Protein AF-A0A5C2HNG2-F1 (afdb_monomer)

Foldseek 3Di:
DDDDDDDDDPVVVVVVVVVVVVDDPVVDDDCPDLVVDDPVRNVVVVVVVVCVVVVNPVVDDDPVVVVVVD

Sequence (70 aa):
MKTLSVELNDQAYQQVIHFLQTLPKQDYHLLDDFDQLSTEEKQQLAAIEHQLAQNDSSDFESWDSVKQQL

Solvent-accessible surface area (backbone atoms only — not comparable to full-atom values): 4706 Å² total; per-residue (Å²): 139,89,88,88,87,82,91,64,57,74,72,57,41,55,52,50,53,55,53,56,70,71,47,65,74,90,81,57,83,85,81,89,46,80,84,78,45,51,75,66,54,47,52,51,51,54,50,52,53,53,34,49,75,68,72,47,59,82,93,51,83,53,69,80,64,54,63,77,78,111

Secondary structure (DSSP, 8-state):
---------HHHHHHHHHHHTTS-TTS------GGGS-HHHHHHHHHHHHHHHTT--TTS--HHHHGGG-

Structure (mmCIF, N/CA/C/O backbone):
data_AF-A0A5C2HNG2-F1
#
_entry.id   AF-A0A5C2HNG2-F1
#
loop_
_atom_site.group_PDB
_atom_site.id
_atom_site.type_symbol
_atom_site.label_atom_id
_atom_site.label_alt_id
_atom_site.label_comp_id
_atom_site.label_asym_id
_atom_site.label_entity_id
_atom_site.label_seq_id
_atom_site.pdbx_PDB_ins_code
_atom_site.Cartn_x
_atom_site.Cartn_y
_atom_site.Cartn_z
_atom_site.occupancy
_atom_site.B_iso_or_equiv
_atom_site.auth_seq_id
_atom_site.auth_comp_id
_atom_site.auth_asym_id
_atom_site.auth_atom_id
_atom_site.pdbx_PDB_model_num
ATOM 1 N N . MET A 1 1 ? 2.313 -2.488 14.209 1.00 62.25 1 MET A N 1
ATOM 2 C CA . MET A 1 1 ? 1.692 -2.691 12.882 1.00 62.25 1 MET A CA 1
ATOM 3 C C . MET A 1 1 ? 2.811 -2.718 11.854 1.00 62.25 1 MET A C 1
ATOM 5 O O . MET A 1 1 ? 3.798 -2.031 12.082 1.00 62.25 1 MET A O 1
ATOM 9 N N . LYS A 1 2 ? 2.723 -3.554 10.815 1.00 65.31 2 LYS A N 1
ATOM 10 C CA . LYS A 1 2 ? 3.697 -3.567 9.711 1.00 65.31 2 LYS A CA 1
ATOM 11 C C . LYS A 1 2 ? 3.037 -2.908 8.498 1.00 65.31 2 LYS A C 1
ATOM 13 O O . LYS A 1 2 ? 1.902 -3.264 8.192 1.00 65.31 2 LYS A O 1
ATOM 18 N N . THR A 1 3 ? 3.730 -1.977 7.851 1.00 72.00 3 THR A N 1
ATOM 19 C CA . THR A 1 3 ? 3.238 -1.247 6.673 1.00 72.00 3 THR A CA 1
ATOM 20 C C . THR A 1 3 ? 3.993 -1.729 5.442 1.00 72.00 3 THR A C 1
ATOM 22 O O . THR A 1 3 ? 5.208 -1.904 5.498 1.00 72.00 3 THR A O 1
ATOM 25 N N . LEU A 1 4 ? 3.272 -1.974 4.349 1.00 75.88 4 LEU A N 1
ATOM 26 C CA . LEU A 1 4 ? 3.832 -2.391 3.068 1.00 75.88 4 LEU A CA 1
ATOM 27 C C . LEU A 1 4 ? 3.493 -1.327 2.019 1.00 75.88 4 LEU A C 1
ATOM 29 O O . LEU A 1 4 ? 2.315 -1.068 1.786 1.00 75.88 4 LEU A O 1
ATOM 33 N N . SER A 1 5 ? 4.515 -0.767 1.373 1.00 80.25 5 SER A N 1
ATOM 34 C CA . SER A 1 5 ? 4.371 0.132 0.222 1.00 80.25 5 SER A CA 1
ATOM 35 C C . SER A 1 5 ? 4.879 -0.577 -1.027 1.00 80.25 5 SER A C 1
ATOM 37 O O . SER A 1 5 ? 5.975 -1.138 -1.011 1.00 80.25 5 SER A O 1
ATOM 39 N N . VAL A 1 6 ? 4.082 -0.588 -2.098 1.00 77.94 6 VAL A N 1
ATOM 40 C CA . VAL A 1 6 ? 4.426 -1.280 -3.348 1.00 77.94 6 VAL A CA 1
ATOM 41 C C . VAL A 1 6 ? 4.109 -0.379 -4.534 1.00 77.94 6 VAL A C 1
ATOM 43 O O . VAL A 1 6 ? 2.969 0.044 -4.699 1.00 77.94 6 VAL A O 1
ATOM 46 N N . GLU A 1 7 ? 5.104 -0.133 -5.383 1.00 82.81 7 GLU A N 1
ATOM 47 C CA . GLU A 1 7 ? 4.904 0.493 -6.690 1.00 82.81 7 GLU A CA 1
ATOM 48 C C . GLU A 1 7 ? 4.634 -0.579 -7.743 1.00 82.81 7 GLU A C 1
ATOM 50 O O . GLU A 1 7 ? 5.381 -1.551 -7.883 1.00 82.81 7 GLU A O 1
ATOM 55 N N . LEU A 1 8 ? 3.543 -0.414 -8.486 1.00 84.31 8 LEU A N 1
ATOM 56 C CA . LEU A 1 8 ? 3.066 -1.382 -9.464 1.00 84.31 8 LEU A CA 1
ATOM 57 C C . LEU A 1 8 ? 2.699 -0.662 -10.757 1.00 84.31 8 LEU A C 1
ATOM 59 O O . LEU A 1 8 ? 2.240 0.475 -10.740 1.00 84.31 8 LEU A O 1
ATOM 63 N N . ASN A 1 9 ? 2.849 -1.353 -11.887 1.00 89.69 9 ASN A N 1
ATOM 64 C CA . ASN A 1 9 ? 2.207 -0.904 -13.120 1.00 89.69 9 ASN A CA 1
ATOM 65 C C . ASN A 1 9 ? 0.681 -1.081 -13.024 1.00 89.69 9 ASN A C 1
ATOM 67 O O . ASN A 1 9 ? 0.203 -1.908 -12.245 1.00 89.69 9 ASN A O 1
ATOM 71 N N . ASP A 1 10 ? -0.074 -0.361 -13.855 1.00 82.62 10 ASP A N 1
ATOM 72 C CA . ASP A 1 10 ? -1.544 -0.334 -13.807 1.00 82.62 10 ASP A CA 1
ATOM 73 C C . ASP A 1 10 ? -2.183 -1.731 -13.817 1.00 82.62 10 ASP A C 1
ATOM 75 O O . ASP A 1 10 ? -3.120 -2.008 -13.067 1.00 82.62 10 ASP A O 1
ATOM 79 N N . GLN A 1 11 ? -1.660 -2.644 -14.641 1.00 87.44 11 GLN A N 1
ATOM 80 C CA . GLN A 1 11 ? -2.190 -4.002 -14.748 1.00 87.44 11 GLN A CA 1
ATOM 81 C C . GLN A 1 11 ? -1.969 -4.801 -13.455 1.00 87.44 11 GLN A C 1
ATOM 83 O O . GLN A 1 11 ? -2.880 -5.490 -12.993 1.00 87.44 11 GLN A O 1
ATOM 88 N N . ALA A 1 12 ? -0.776 -4.716 -12.867 1.00 87.50 12 ALA A N 1
ATOM 89 C CA . ALA A 1 12 ? -0.448 -5.386 -11.614 1.00 87.50 12 ALA A CA 1
ATOM 90 C C . ALA A 1 12 ? -1.179 -4.749 -10.421 1.00 87.50 12 ALA A C 1
ATOM 92 O O . ALA A 1 12 ? -1.667 -5.472 -9.554 1.00 87.50 12 ALA A O 1
ATOM 93 N N . TYR A 1 13 ? -1.333 -3.422 -10.411 1.00 87.06 13 TYR A N 1
ATOM 94 C CA . TYR A 1 13 ? -2.095 -2.697 -9.394 1.00 87.06 13 TYR A CA 1
ATOM 95 C C . TYR A 1 13 ? -3.539 -3.207 -9.320 1.00 87.06 13 TYR A C 1
ATOM 97 O O . TYR A 1 13 ? -4.000 -3.604 -8.251 1.00 87.06 13 TYR A O 1
ATOM 105 N N . GLN A 1 14 ? -4.221 -3.327 -10.465 1.00 85.31 14 GLN A N 1
ATOM 106 C CA . GLN A 1 14 ? -5.594 -3.848 -10.512 1.00 85.31 14 GLN A CA 1
ATOM 107 C C . GLN A 1 14 ? -5.711 -5.278 -9.965 1.00 85.31 14 GLN A C 1
ATOM 109 O O . GLN A 1 14 ? -6.703 -5.614 -9.315 1.00 85.31 14 GLN A O 1
ATOM 114 N N . GLN A 1 15 ? -4.704 -6.123 -10.198 1.00 92.12 15 GLN A N 1
ATOM 115 C CA . GLN A 1 15 ? -4.678 -7.491 -9.670 1.00 92.12 15 GLN A CA 1
ATOM 116 C C . GLN A 1 15 ? -4.479 -7.515 -8.151 1.00 92.12 15 GLN A C 1
ATOM 118 O O . GLN A 1 15 ? -5.158 -8.276 -7.459 1.00 92.12 15 GLN A O 1
ATOM 123 N N . VAL A 1 16 ? -3.594 -6.667 -7.624 1.00 89.88 16 VAL A N 1
ATOM 124 C CA . VAL A 1 16 ? -3.343 -6.558 -6.180 1.00 89.88 16 VAL A CA 1
ATOM 125 C C . VAL A 1 16 ? -4.556 -5.989 -5.451 1.00 89.88 16 VAL A C 1
ATOM 127 O O . VAL A 1 16 ? -4.958 -6.552 -4.436 1.00 89.88 16 VAL A O 1
ATOM 130 N N . ILE A 1 17 ? -5.201 -4.951 -5.993 1.00 86.88 17 ILE A N 1
ATOM 131 C CA . ILE A 1 17 ? -6.454 -4.424 -5.439 1.00 86.88 17 ILE A CA 1
ATOM 132 C C . ILE A 1 17 ? -7.533 -5.508 -5.400 1.00 86.88 17 ILE A C 1
ATOM 134 O O . ILE A 1 17 ? -8.161 -5.704 -4.358 1.00 86.88 17 ILE A O 1
ATOM 138 N N . HIS A 1 18 ? -7.712 -6.261 -6.490 1.00 89.25 18 HIS A N 1
ATOM 139 C CA . HIS A 1 18 ? -8.669 -7.369 -6.516 1.00 89.25 18 HIS A CA 1
ATOM 140 C C . HIS A 1 18 ? -8.372 -8.409 -5.439 1.00 89.25 18 HIS A C 1
ATOM 142 O O . HIS A 1 18 ? -9.289 -8.868 -4.765 1.00 89.25 18 HIS A O 1
ATOM 148 N N . PHE A 1 19 ? -7.099 -8.771 -5.265 1.00 89.44 19 PHE A N 1
ATOM 149 C CA . PHE A 1 19 ? -6.687 -9.703 -4.224 1.00 89.44 19 PHE A CA 1
ATOM 150 C C . PHE A 1 19 ? -6.998 -9.160 -2.825 1.00 89.44 19 PHE A C 1
ATOM 152 O O . PHE A 1 19 ? -7.635 -9.857 -2.036 1.00 89.44 19 PHE A O 1
ATOM 159 N N . LEU A 1 20 ? -6.620 -7.914 -2.524 1.00 87.81 20 LEU A N 1
ATOM 160 C CA . LEU A 1 20 ? -6.874 -7.294 -1.220 1.00 87.81 20 LEU A CA 1
ATOM 161 C C . LEU A 1 20 ? -8.369 -7.263 -0.888 1.00 87.81 20 LEU A C 1
ATOM 163 O O . LEU A 1 20 ? -8.750 -7.574 0.234 1.00 87.81 20 LEU A O 1
ATOM 167 N N . GLN A 1 21 ? -9.228 -6.995 -1.874 1.00 85.12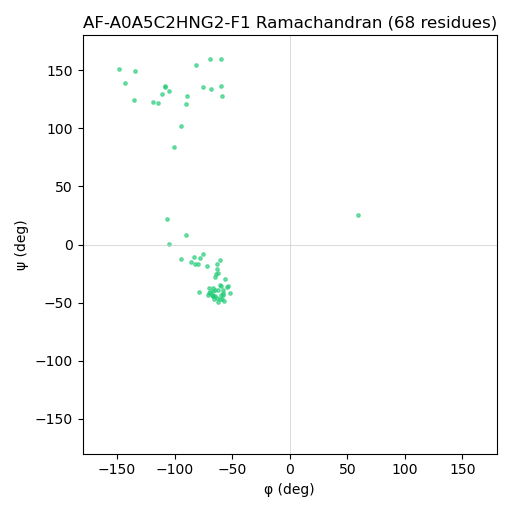 21 GLN A N 1
ATOM 168 C CA . GLN A 1 21 ? -10.685 -7.021 -1.707 1.00 85.12 21 GLN A CA 1
ATOM 169 C C . GLN A 1 21 ? -11.252 -8.405 -1.338 1.00 85.12 21 GLN A C 1
ATOM 171 O O . GLN A 1 21 ? -12.386 -8.480 -0.861 1.00 85.12 21 GLN A O 1
ATOM 176 N N . THR A 1 22 ? -10.495 -9.493 -1.535 1.00 90.00 22 THR A N 1
ATOM 177 C CA . THR A 1 22 ? -10.888 -10.842 -1.084 1.00 90.00 22 THR A CA 1
ATOM 178 C C . THR A 1 22 ? -10.572 -11.111 0.387 1.00 90.00 22 THR A C 1
ATOM 180 O O . THR A 1 22 ? -11.116 -12.056 0.961 1.00 90.00 22 THR A O 1
ATOM 183 N N . LEU A 1 23 ? -9.712 -10.300 1.009 1.00 87.44 23 LEU A N 1
ATOM 184 C CA . LEU A 1 23 ? -9.325 -10.462 2.405 1.00 87.44 23 LEU A CA 1
ATOM 185 C C . LEU A 1 23 ? -10.388 -9.865 3.345 1.00 87.44 23 LEU A C 1
ATOM 187 O O . LEU A 1 23 ? -11.120 -8.944 2.967 1.00 87.44 23 LEU A O 1
ATOM 191 N N . PRO A 1 24 ? -10.491 -10.347 4.595 1.00 88.06 24 PRO A N 1
ATOM 192 C CA . PRO A 1 24 ? -11.338 -9.710 5.592 1.00 88.06 24 PRO A CA 1
ATOM 193 C C . PRO A 1 24 ? -10.910 -8.253 5.809 1.00 88.06 24 PRO A C 1
ATOM 195 O O . PRO A 1 24 ? -9.753 -7.970 6.104 1.00 88.06 24 PRO A O 1
ATOM 198 N N . LYS A 1 25 ? -11.855 -7.309 5.723 1.00 78.69 25 LYS A N 1
ATOM 199 C CA . LYS A 1 25 ? -11.579 -5.859 5.847 1.00 78.69 25 LYS A CA 1
ATOM 200 C C . LYS A 1 25 ? -10.978 -5.428 7.191 1.00 78.69 25 LYS A C 1
ATOM 202 O O . LYS A 1 25 ? -10.535 -4.300 7.326 1.00 78.69 25 LYS A O 1
ATOM 207 N N . GLN A 1 26 ? -11.010 -6.301 8.193 1.00 83.56 26 GLN A N 1
ATOM 208 C CA . GLN A 1 26 ? -10.385 -6.073 9.496 1.00 83.56 26 GLN A CA 1
ATOM 209 C C . GLN A 1 26 ? -8.867 -6.337 9.482 1.00 83.56 26 GLN A C 1
ATOM 211 O O . GLN A 1 26 ? -8.174 -5.903 10.397 1.00 83.56 26 GLN A O 1
ATOM 216 N N . ASP A 1 27 ? -8.361 -7.043 8.463 1.00 80.56 27 ASP A N 1
ATOM 217 C CA . ASP A 1 27 ? -6.967 -7.493 8.385 1.00 80.56 27 ASP A CA 1
ATOM 218 C C . ASP A 1 27 ? -6.076 -6.519 7.597 1.00 80.56 27 ASP A C 1
ATOM 220 O O . ASP A 1 27 ? -4.850 -6.627 7.641 1.00 80.56 27 ASP A O 1
ATOM 224 N N . TYR A 1 28 ? -6.669 -5.559 6.878 1.00 79.06 28 TYR A N 1
ATOM 225 C CA . TYR A 1 28 ? -5.939 -4.568 6.093 1.00 79.06 28 TYR A CA 1
ATOM 226 C C . TYR A 1 28 ? -6.681 -3.231 6.033 1.00 79.06 28 TYR A C 1
ATOM 228 O O . TYR A 1 28 ? -7.908 -3.176 6.060 1.00 79.06 28 TYR A O 1
ATOM 236 N N . HIS A 1 29 ? -5.922 -2.148 5.892 1.00 76.62 29 HIS A N 1
ATOM 237 C CA . HIS A 1 29 ? -6.434 -0.832 5.528 1.00 76.62 29 HIS A CA 1
ATOM 238 C C . HIS A 1 29 ? -5.864 -0.472 4.157 1.00 76.62 29 HIS A C 1
ATOM 240 O O . HIS A 1 29 ? -4.647 -0.452 3.982 1.00 76.62 29 HIS A O 1
ATOM 246 N N . LEU A 1 30 ? -6.744 -0.225 3.183 1.00 74.25 30 LEU A N 1
ATOM 247 C CA . LEU A 1 30 ? -6.345 0.298 1.880 1.00 74.25 30 LEU A CA 1
ATOM 248 C C . LEU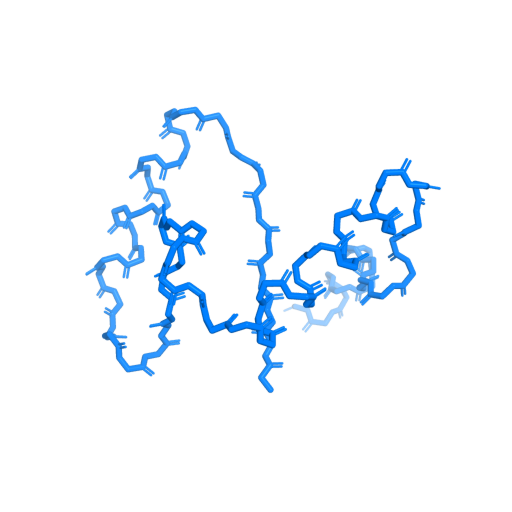 A 1 30 ? -6.386 1.821 1.938 1.00 74.25 30 LEU A C 1
ATOM 250 O O . LEU A 1 30 ? -7.431 2.403 2.217 1.00 74.25 30 LEU A O 1
ATOM 254 N N . LEU A 1 31 ? -5.244 2.438 1.674 1.00 70.75 31 LEU A N 1
ATOM 255 C CA . LEU A 1 31 ? -5.092 3.883 1.600 1.00 70.75 31 LEU A CA 1
ATOM 256 C C . LEU A 1 31 ? -5.095 4.255 0.117 1.00 70.75 31 LEU A C 1
ATOM 258 O O . LEU A 1 31 ? -4.045 4.311 -0.511 1.00 70.75 31 LEU A O 1
ATOM 262 N N . ASP A 1 32 ? -6.295 4.393 -0.449 1.00 64.38 32 ASP A N 1
ATOM 263 C CA . ASP A 1 32 ? -6.493 4.632 -1.890 1.00 64.38 32 ASP A CA 1
ATOM 264 C C . ASP A 1 32 ? -6.406 6.123 -2.258 1.00 64.38 32 ASP A C 1
ATOM 266 O O . ASP A 1 32 ? -6.260 6.472 -3.424 1.00 64.38 32 ASP A O 1
ATOM 270 N N . ASP A 1 33 ? -6.472 7.005 -1.256 1.00 58.03 33 ASP A N 1
ATOM 271 C CA . ASP A 1 33 ? -6.387 8.450 -1.435 1.00 58.03 33 ASP A CA 1
ATOM 272 C C . ASP A 1 33 ? -5.627 9.106 -0.283 1.00 58.03 33 ASP A C 1
ATOM 274 O O . ASP A 1 33 ? -5.867 8.811 0.894 1.00 58.03 33 ASP A O 1
ATOM 278 N N . PHE A 1 34 ? -4.773 10.078 -0.619 1.00 55.22 34 PHE A N 1
ATOM 279 C CA . PHE A 1 34 ? -4.063 10.892 0.372 1.00 55.22 34 PHE A CA 1
ATOM 280 C C . PHE A 1 34 ? -5.044 11.575 1.334 1.00 55.22 34 PHE A C 1
ATOM 282 O O . PHE A 1 34 ? -4.721 11.787 2.497 1.00 55.22 34 PHE A O 1
ATOM 289 N N . ASP A 1 35 ? -6.261 11.891 0.889 1.00 57.50 35 ASP A N 1
ATOM 290 C CA . ASP A 1 35 ? -7.269 12.570 1.705 1.00 57.50 35 ASP A CA 1
ATOM 291 C C . ASP A 1 35 ? -7.896 11.710 2.806 1.00 57.50 35 ASP A C 1
ATOM 293 O O . ASP A 1 35 ? -8.423 12.269 3.770 1.00 57.50 35 ASP A O 1
ATOM 297 N N . GLN A 1 36 ? -7.794 10.381 2.722 1.00 61.53 36 GLN A N 1
ATOM 298 C CA . GLN A 1 36 ? -8.289 9.474 3.765 1.00 61.53 36 GLN A CA 1
ATOM 299 C C . GLN A 1 36 ? -7.303 9.287 4.923 1.00 61.53 36 GLN A C 1
ATOM 301 O O . GLN A 1 36 ? -7.669 8.737 5.960 1.00 61.53 36 GLN A O 1
ATOM 306 N N . LEU A 1 37 ? -6.072 9.770 4.761 1.00 65.50 37 LEU A N 1
ATOM 307 C CA . LEU A 1 37 ? -5.048 9.737 5.794 1.00 65.50 37 LEU A CA 1
ATOM 308 C C . LEU A 1 37 ? -5.337 10.794 6.861 1.00 65.50 37 LEU A C 1
ATOM 310 O O . LEU A 1 37 ? -5.601 11.967 6.559 1.00 65.50 37 LEU A O 1
ATOM 314 N N . SER A 1 38 ? -5.205 10.403 8.124 1.00 76.25 38 SER A N 1
ATOM 315 C CA . SER A 1 38 ? -5.097 11.364 9.219 1.00 76.25 38 SER A CA 1
ATOM 316 C C . SER A 1 38 ? -3.872 12.270 9.028 1.00 76.25 38 SER A C 1
ATOM 318 O O . SER A 1 38 ? -2.926 11.941 8.313 1.00 76.25 38 SER A O 1
ATOM 320 N N . THR A 1 39 ? -3.857 13.433 9.682 1.00 78.50 39 THR A N 1
ATOM 321 C CA . THR A 1 39 ? -2.715 14.363 9.620 1.00 78.50 39 THR A CA 1
ATOM 322 C C . THR A 1 39 ? -1.394 13.693 10.011 1.00 78.50 39 THR A C 1
ATOM 324 O O . THR A 1 39 ? -0.359 13.989 9.419 1.00 78.50 39 THR A O 1
ATOM 327 N N . GLU A 1 40 ? -1.431 12.777 10.979 1.00 80.12 40 GLU A N 1
ATOM 328 C CA . GLU A 1 40 ? -0.259 12.027 11.443 1.00 80.12 40 GLU A CA 1
ATOM 329 C C . GLU A 1 40 ? 0.208 11.011 10.395 1.00 80.12 40 GLU A C 1
ATOM 331 O O . GLU A 1 40 ? 1.399 10.948 10.093 1.00 80.12 40 GLU A O 1
ATOM 336 N N . GLU A 1 41 ? -0.716 10.284 9.765 1.00 74.00 41 GLU A N 1
ATOM 337 C CA . GLU A 1 41 ? -0.389 9.354 8.677 1.00 74.00 41 GLU A CA 1
ATOM 338 C C . GLU A 1 41 ? 0.163 10.091 7.449 1.00 74.00 41 GLU A C 1
ATOM 340 O O . GLU A 1 41 ? 1.141 9.637 6.860 1.00 74.00 41 GLU A O 1
ATOM 345 N N . LYS A 1 42 ? -0.380 11.271 7.111 1.00 77.31 42 LYS A N 1
ATOM 346 C CA . LYS A 1 42 ? 0.155 12.140 6.044 1.00 77.31 42 LYS A CA 1
ATOM 347 C C . LYS A 1 42 ? 1.597 12.558 6.322 1.00 77.31 42 LYS A C 1
ATOM 349 O O . LYS A 1 42 ? 2.424 12.555 5.415 1.00 77.31 42 LYS A O 1
ATOM 354 N N . GLN A 1 43 ? 1.904 12.924 7.568 1.00 82.12 43 GLN A N 1
ATOM 355 C CA . GLN A 1 43 ? 3.260 13.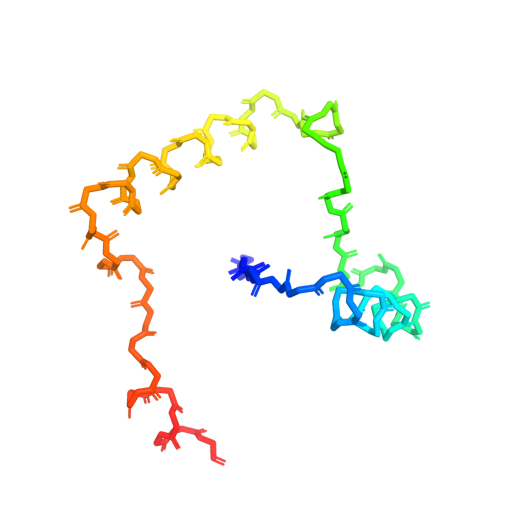307 7.969 1.00 82.12 43 GLN A CA 1
ATOM 356 C C . GLN A 1 43 ? 4.232 12.128 7.906 1.00 82.12 43 GLN A C 1
ATOM 358 O O . GLN A 1 43 ? 5.364 12.302 7.457 1.00 82.12 43 GLN A O 1
ATOM 363 N N . GLN A 1 44 ? 3.797 10.936 8.321 1.00 82.00 44 GLN A N 1
ATOM 364 C CA . GLN A 1 44 ? 4.612 9.725 8.220 1.00 82.00 44 GLN A CA 1
ATOM 365 C C . GLN A 1 44 ? 4.881 9.340 6.763 1.00 82.00 44 GLN A C 1
ATOM 367 O O . GLN A 1 44 ? 6.025 9.056 6.419 1.00 82.00 44 GLN A O 1
ATOM 372 N N . LEU A 1 45 ? 3.865 9.393 5.898 1.00 80.38 45 LEU A N 1
ATOM 373 C CA . LEU A 1 45 ? 4.025 9.128 4.466 1.00 80.38 45 LEU A CA 1
ATOM 374 C C . LEU A 1 45 ? 5.004 10.111 3.817 1.00 80.38 45 LEU A C 1
ATOM 376 O O . LEU A 1 45 ? 5.948 9.677 3.165 1.00 80.38 45 LEU A O 1
ATOM 380 N N . ALA A 1 46 ? 4.857 11.411 4.086 1.00 81.31 46 ALA A N 1
ATOM 381 C CA . ALA A 1 46 ? 5.778 12.427 3.578 1.00 81.31 46 ALA A CA 1
ATOM 382 C C . ALA A 1 46 ? 7.226 12.219 4.067 1.00 81.31 46 ALA A C 1
ATOM 384 O O . ALA A 1 46 ? 8.176 12.487 3.330 1.00 81.31 46 ALA A O 1
ATOM 385 N N . ALA A 1 47 ? 7.415 11.737 5.300 1.00 83.81 47 ALA A N 1
ATOM 386 C CA . ALA A 1 47 ? 8.740 11.411 5.825 1.00 83.81 47 ALA A CA 1
ATOM 387 C C . ALA A 1 47 ? 9.368 1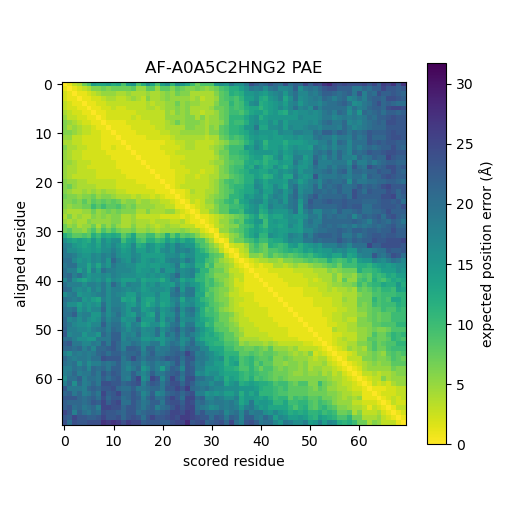0.219 5.085 1.00 83.81 47 ALA A C 1
ATOM 389 O O . ALA A 1 47 ? 10.527 10.305 4.676 1.00 83.81 47 ALA A O 1
ATOM 390 N N . ILE A 1 48 ? 8.587 9.160 4.851 1.00 81.88 48 ILE A N 1
ATOM 391 C CA . ILE A 1 48 ? 9.023 7.968 4.110 1.00 81.88 48 ILE A CA 1
ATOM 392 C C . ILE A 1 48 ? 9.36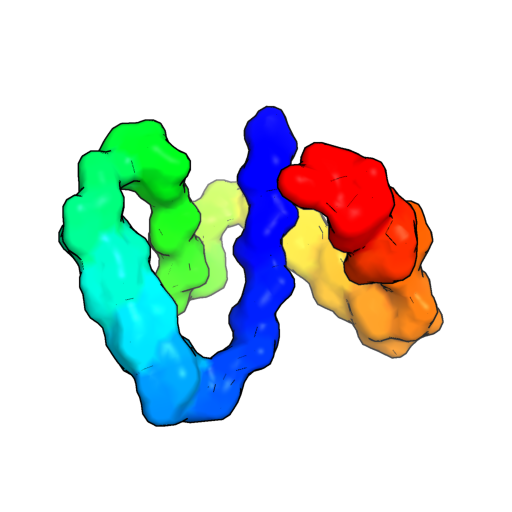0 8.330 2.658 1.00 81.88 48 ILE A C 1
ATOM 394 O O . ILE A 1 48 ? 10.421 7.958 2.162 1.00 81.88 48 ILE A O 1
ATOM 398 N N . GLU A 1 49 ? 8.507 9.104 1.983 1.00 81.50 49 GLU A N 1
ATOM 399 C CA . GLU A 1 49 ? 8.761 9.582 0.616 1.00 81.50 49 GLU A CA 1
ATOM 400 C C . GLU A 1 49 ? 10.058 10.396 0.531 1.00 81.50 49 GLU A C 1
ATOM 402 O O . GLU A 1 49 ? 10.852 10.222 -0.395 1.00 81.50 49 GLU A O 1
ATOM 407 N N . HIS A 1 50 ? 10.313 11.254 1.522 1.00 83.06 50 HIS A N 1
ATOM 408 C CA . HIS A 1 50 ? 11.537 12.044 1.587 1.00 83.06 50 HIS A CA 1
ATOM 409 C C . HIS A 1 50 ? 12.790 11.181 1.816 1.00 83.06 50 HIS A C 1
ATOM 411 O O . HIS A 1 50 ? 13.830 11.461 1.221 1.00 83.06 50 HIS A O 1
ATOM 417 N N . GLN A 1 51 ? 12.708 10.125 2.632 1.00 83.50 51 GLN A N 1
ATOM 418 C CA . GLN A 1 51 ? 13.806 9.163 2.812 1.00 83.50 51 GLN A CA 1
ATOM 419 C C . GLN A 1 51 ? 14.085 8.386 1.517 1.00 83.50 51 GLN A C 1
ATOM 421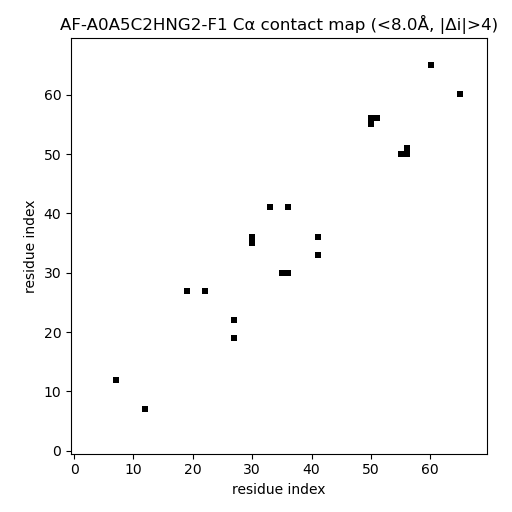 O O . GLN A 1 51 ? 15.229 8.329 1.058 1.00 83.50 51 GLN A O 1
ATOM 426 N N . LEU A 1 52 ? 13.037 7.884 0.859 1.00 80.31 52 LEU A N 1
ATOM 427 C CA . LEU A 1 52 ? 13.162 7.167 -0.412 1.00 80.31 52 LEU A CA 1
ATOM 428 C C . LEU A 1 52 ? 13.741 8.056 -1.523 1.00 80.31 52 LEU A C 1
ATOM 430 O O . LEU A 1 52 ? 14.603 7.606 -2.277 1.00 80.31 52 LEU A O 1
ATOM 434 N N . ALA A 1 53 ? 13.357 9.336 -1.585 1.00 80.06 53 ALA A N 1
ATOM 435 C CA . ALA A 1 53 ? 13.928 10.303 -2.527 1.00 80.06 53 ALA A CA 1
ATOM 436 C C . ALA A 1 53 ? 15.437 10.538 -2.314 1.00 80.06 53 ALA A C 1
ATOM 438 O O . ALA A 1 53 ? 16.146 10.919 -3.248 1.00 80.06 53 ALA A O 1
ATOM 439 N N . GLN A 1 54 ? 15.941 10.292 -1.102 1.00 88.50 54 GLN A N 1
ATOM 440 C CA . GLN A 1 54 ? 17.368 10.333 -0.774 1.00 88.50 54 GLN A CA 1
ATOM 441 C C . GLN A 1 54 ? 18.070 8.984 -0.970 1.00 88.50 54 GLN A C 1
ATOM 443 O O . GLN A 1 54 ? 19.246 8.850 -0.630 1.00 88.50 54 GLN A O 1
ATOM 448 N N . ASN A 1 55 ? 17.382 8.001 -1.561 1.00 81.50 55 ASN A N 1
ATOM 449 C CA . ASN A 1 55 ? 17.859 6.629 -1.715 1.00 81.50 55 ASN A CA 1
ATOM 450 C C . ASN A 1 55 ? 18.165 5.952 -0.362 1.00 81.50 55 ASN A C 1
ATOM 452 O O . ASN A 1 55 ? 18.985 5.033 -0.290 1.00 81.50 55 ASN A O 1
ATOM 456 N N . ASP A 1 56 ? 17.518 6.420 0.709 1.00 81.06 56 ASP A N 1
ATOM 457 C CA . ASP A 1 56 ? 17.638 5.863 2.048 1.00 81.06 56 ASP A CA 1
ATOM 458 C C . ASP A 1 56 ? 16.510 4.857 2.289 1.00 81.06 56 ASP A C 1
ATOM 460 O O . ASP A 1 56 ? 15.360 5.214 2.542 1.00 81.06 56 ASP A O 1
ATOM 464 N N . SER A 1 57 ? 16.854 3.575 2.181 1.00 81.00 57 SER A N 1
ATOM 465 C CA . SER A 1 57 ? 15.960 2.450 2.460 1.00 81.00 57 SER A CA 1
ATOM 466 C C . SER A 1 57 ? 16.312 1.740 3.773 1.00 81.00 57 SER A C 1
ATOM 468 O O . SER A 1 57 ? 16.001 0.559 3.924 1.00 81.00 57 SER A O 1
ATOM 470 N N . SER A 1 58 ? 17.016 2.409 4.693 1.00 80.81 58 SER A N 1
ATOM 471 C CA . SER A 1 58 ? 17.519 1.801 5.936 1.00 80.81 58 SER A CA 1
ATOM 472 C C . SER A 1 58 ? 16.420 1.329 6.897 1.00 80.81 58 SER A C 1
ATOM 474 O O . SER A 1 58 ? 16.642 0.377 7.644 1.00 80.81 58 SER A O 1
ATOM 476 N N . ASP A 1 59 ? 15.229 1.926 6.823 1.00 78.19 59 ASP A N 1
ATOM 477 C CA . ASP A 1 59 ? 14.048 1.517 7.596 1.00 78.19 59 ASP A CA 1
ATOM 478 C C . ASP A 1 59 ? 13.373 0.237 7.058 1.00 78.19 59 ASP A C 1
ATOM 480 O O . ASP A 1 59 ? 12.479 -0.316 7.704 1.00 78.19 59 ASP A O 1
ATOM 484 N N . PHE A 1 60 ? 13.801 -0.268 5.895 1.00 79.50 60 PHE A N 1
ATOM 485 C CA . PHE A 1 60 ? 13.244 -1.464 5.265 1.00 79.50 60 PHE A CA 1
ATOM 486 C C . PHE A 1 60 ? 14.220 -2.641 5.346 1.00 79.50 60 PHE A C 1
ATOM 488 O O . PHE A 1 60 ? 15.416 -2.521 5.078 1.00 79.50 60 PHE A O 1
ATOM 495 N N . GLU A 1 61 ? 13.707 -3.825 5.685 1.00 77.06 61 GLU A N 1
ATOM 496 C CA . GLU A 1 61 ? 14.516 -5.044 5.672 1.00 77.06 61 GLU A CA 1
ATOM 497 C C . GLU A 1 61 ? 14.887 -5.428 4.234 1.00 77.06 61 GLU A C 1
ATOM 499 O O . GLU A 1 61 ? 14.041 -5.470 3.339 1.00 77.06 61 GLU A O 1
ATOM 504 N N . SER A 1 62 ? 16.163 -5.760 4.014 1.00 78.38 62 SER A N 1
ATOM 505 C CA . SER A 1 62 ? 16.613 -6.289 2.726 1.00 78.38 62 SER A CA 1
ATOM 506 C C . SER A 1 62 ? 15.877 -7.584 2.384 1.00 78.38 62 SER A C 1
ATOM 508 O O . SER A 1 62 ? 15.768 -8.492 3.213 1.00 78.38 62 SER A O 1
ATOM 510 N N . TRP A 1 63 ? 15.454 -7.712 1.126 1.00 77.94 63 TRP A N 1
ATOM 511 C CA . TRP A 1 63 ? 14.856 -8.939 0.598 1.00 77.94 63 TRP A CA 1
ATOM 512 C C . TRP A 1 63 ?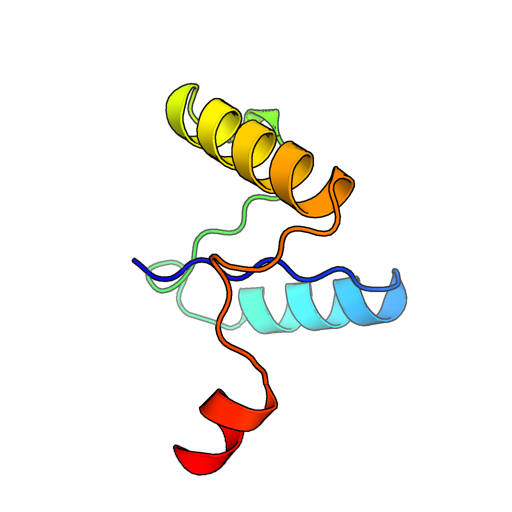 15.740 -10.175 0.829 1.00 77.94 63 TRP A C 1
ATOM 514 O O . TRP A 1 63 ? 15.243 -11.260 1.141 1.00 77.94 63 TRP A O 1
ATOM 524 N N . ASP A 1 64 ? 17.063 -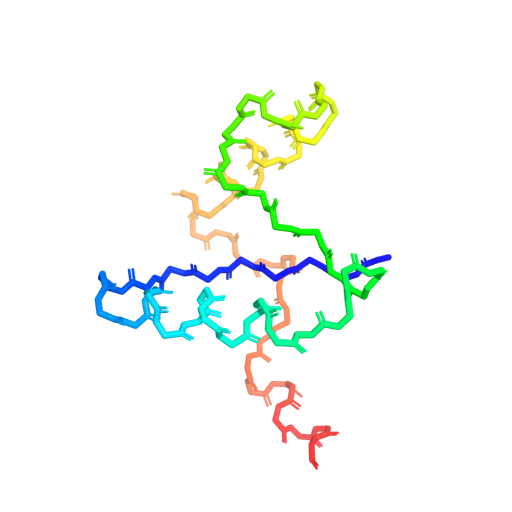10.010 0.744 1.00 79.81 64 ASP A N 1
ATOM 525 C CA . ASP A 1 64 ? 18.017 -11.087 1.006 1.00 79.81 64 ASP A CA 1
ATOM 526 C C . ASP A 1 64 ? 18.006 -11.566 2.462 1.00 79.81 64 ASP A C 1
ATOM 528 O O . ASP A 1 64 ? 18.292 -12.739 2.711 1.00 79.81 64 ASP A O 1
ATOM 532 N N . SER A 1 65 ? 17.645 -10.693 3.404 1.00 81.19 65 SER A N 1
ATOM 533 C CA . SER A 1 65 ? 17.483 -11.030 4.821 1.00 81.19 65 SER A CA 1
ATOM 534 C C . SER A 1 65 ? 16.152 -11.738 5.079 1.00 81.19 65 SER A C 1
ATOM 536 O O . SER A 1 65 ? 16.106 -12.719 5.818 1.00 81.19 65 SER A O 1
ATOM 538 N N . VAL A 1 66 ? 15.077 -11.280 4.433 1.00 79.56 66 VAL A N 1
ATOM 539 C CA . VAL A 1 66 ? 13.722 -11.826 4.616 1.00 79.56 66 VAL A CA 1
ATOM 540 C C . VAL A 1 66 ? 13.601 -13.240 4.037 1.00 79.56 66 VAL A C 1
ATOM 542 O O . VAL A 1 66 ? 13.029 -14.119 4.678 1.00 79.56 66 VAL A O 1
ATOM 545 N N . LYS A 1 67 ? 14.192 -13.513 2.864 1.00 77.81 67 LYS A N 1
ATOM 546 C CA . LYS A 1 67 ? 14.082 -14.832 2.207 1.00 77.81 67 LYS A CA 1
ATOM 547 C C . LYS A 1 67 ? 14.700 -15.989 2.999 1.00 77.81 67 LYS A C 1
ATOM 549 O O . LYS A 1 67 ? 14.381 -17.137 2.72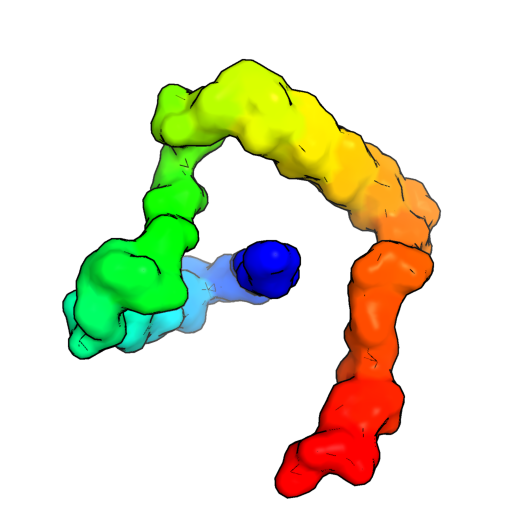8 1.00 77.81 67 LYS A O 1
ATOM 554 N N . GLN A 1 68 ? 15.611 -15.708 3.932 1.00 72.88 68 GLN A N 1
ATOM 555 C CA . GLN A 1 68 ? 16.220 -16.738 4.783 1.00 72.88 68 GLN A CA 1
ATOM 556 C C . GLN A 1 68 ? 15.296 -17.193 5.922 1.00 72.88 68 GLN A C 1
ATOM 558 O O . GLN A 1 68 ? 15.599 -18.178 6.591 1.00 72.88 68 GLN A O 1
ATOM 563 N N . GLN A 1 69 ? 14.200 -16.469 6.157 1.00 73.69 69 GLN A N 1
ATOM 564 C CA . GLN A 1 69 ? 13.222 -16.741 7.212 1.00 73.69 69 GLN A CA 1
ATOM 565 C C . GLN A 1 69 ? 11.913 -17.352 6.675 1.00 73.69 69 GLN A C 1
ATOM 567 O O . GLN A 1 69 ? 11.004 -17.608 7.465 1.00 73.69 69 GLN A O 1
ATOM 572 N N . LEU A 1 70 ? 11.821 -17.560 5.356 1.00 61.38 70 LEU A N 1
ATOM 573 C CA . LEU A 1 70 ? 10.718 -18.227 4.652 1.00 61.38 70 LEU A CA 1
ATOM 574 C C . LEU A 1 70 ? 11.032 -19.712 4.443 1.00 61.38 70 LEU A C 1
ATOM 576 O O . LEU A 1 70 ? 10.092 -20.522 4.596 1.00 61.38 70 LEU A O 1
#

pLDDT: mean 78.98, std 8.31, range [55.22, 92.12]

Mean predicted aligned error: 11.62 Å

Radius of gyration: 14.23 Å; Cα contacts (8 Å, |Δi|>4): 11; chains: 1; bounding box: 30×33×28 Å